Protein AF-A0A935SZD4-F1 (afdb_monomer)

Structure (mmCIF, N/CA/C/O backbone):
data_AF-A0A935SZD4-F1
#
_entry.id   AF-A0A935SZD4-F1
#
loop_
_atom_site.group_PDB
_atom_site.id
_atom_site.type_symbol
_atom_site.label_atom_id
_atom_site.label_alt_id
_atom_site.label_comp_id
_atom_site.label_asym_id
_atom_site.label_entity_id
_atom_site.label_seq_id
_atom_site.pdbx_PDB_ins_code
_atom_site.Cartn_x
_atom_site.Cartn_y
_atom_site.Cartn_z
_atom_site.occupancy
_atom_site.B_iso_or_equiv
_atom_site.auth_seq_id
_atom_site.auth_comp_id
_atom_site.auth_asym_id
_atom_site.auth_atom_id
_atom_site.pdbx_PDB_model_num
ATOM 1 N N . MET A 1 1 ? 15.654 0.952 -0.128 1.00 52.91 1 MET A N 1
ATOM 2 C CA . MET A 1 1 ? 15.677 1.275 -1.576 1.00 52.91 1 MET A CA 1
ATOM 3 C C . MET A 1 1 ? 16.915 0.650 -2.191 1.00 52.91 1 MET A C 1
ATOM 5 O O . MET A 1 1 ? 17.908 0.567 -1.484 1.00 52.91 1 MET A O 1
ATOM 9 N N . GLY A 1 2 ? 16.867 0.267 -3.471 1.00 67.31 2 GLY A N 1
ATOM 10 C CA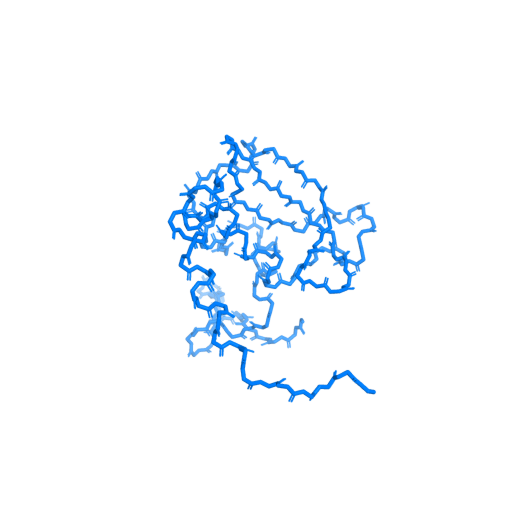 . GLY A 1 2 ? 18.042 -0.258 -4.186 1.00 67.31 2 GLY A CA 1
ATOM 11 C C . GLY A 1 2 ? 18.240 -1.773 -4.082 1.00 67.31 2 GLY A C 1
ATOM 12 O O . GLY A 1 2 ? 19.370 -2.225 -4.025 1.00 67.31 2 GLY A O 1
ATOM 13 N N . GLU A 1 3 ? 17.150 -2.542 -4.027 1.00 79.38 3 GLU A N 1
ATOM 14 C CA . GLU A 1 3 ? 17.188 -4.017 -3.943 1.00 79.38 3 GLU A CA 1
ATOM 15 C C . GLU A 1 3 ? 17.113 -4.692 -5.328 1.00 79.38 3 GLU A C 1
ATOM 17 O O . GLU A 1 3 ? 16.914 -5.898 -5.401 1.00 79.38 3 GLU A O 1
ATOM 22 N N . ASP A 1 4 ? 17.160 -3.910 -6.418 1.00 82.56 4 ASP A N 1
ATOM 23 C CA . ASP A 1 4 ? 17.048 -4.364 -7.818 1.00 82.56 4 ASP A CA 1
ATOM 24 C C . ASP A 1 4 ? 15.958 -5.428 -8.054 1.00 82.56 4 ASP A C 1
ATOM 26 O O . ASP A 1 4 ? 16.086 -6.344 -8.861 1.00 82.56 4 ASP A O 1
ATOM 30 N N . ALA A 1 5 ? 14.848 -5.294 -7.320 1.00 84.19 5 ALA A N 1
ATOM 31 C CA . ALA A 1 5 ? 13.824 -6.328 -7.236 1.00 84.19 5 ALA A CA 1
ATOM 32 C C . ALA A 1 5 ? 12.930 -6.400 -8.480 1.00 84.19 5 ALA A C 1
ATOM 34 O O . ALA A 1 5 ? 12.299 -7.427 -8.711 1.00 84.19 5 ALA A O 1
ATOM 35 N N . ILE A 1 6 ? 12.840 -5.317 -9.256 1.00 87.75 6 ILE A N 1
ATOM 36 C CA . ILE A 1 6 ? 12.040 -5.234 -10.480 1.00 87.75 6 ILE A CA 1
ATOM 37 C C . ILE A 1 6 ? 12.946 -4.763 -11.613 1.00 87.75 6 ILE A C 1
ATOM 39 O O . ILE A 1 6 ? 13.616 -3.739 -11.492 1.00 87.75 6 ILE A O 1
ATOM 43 N N . GLU A 1 7 ? 12.911 -5.480 -12.728 1.00 88.06 7 GLU A N 1
ATOM 44 C CA . GLU A 1 7 ? 13.724 -5.221 -13.909 1.00 88.06 7 GLU A CA 1
ATOM 45 C C . GLU A 1 7 ? 12.890 -5.220 -15.194 1.00 88.06 7 GLU A C 1
ATOM 47 O O . GLU A 1 7 ? 11.775 -5.746 -15.258 1.00 88.06 7 GLU A O 1
ATOM 52 N N . ALA A 1 8 ? 13.453 -4.615 -16.241 1.00 90.75 8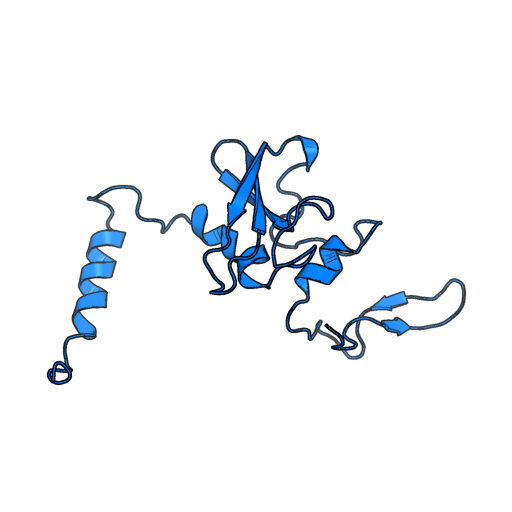 ALA A N 1
ATOM 53 C CA . ALA A 1 8 ? 12.919 -4.691 -17.591 1.00 90.75 8 ALA A CA 1
ATOM 54 C C . ALA A 1 8 ? 13.589 -5.847 -18.347 1.00 90.75 8 ALA A C 1
ATOM 56 O O . ALA A 1 8 ? 14.739 -5.743 -18.772 1.00 90.75 8 ALA A O 1
ATOM 57 N N . GLY A 1 9 ? 12.852 -6.938 -18.533 1.00 89.56 9 GLY A N 1
ATOM 58 C CA . GLY A 1 9 ? 13.239 -8.049 -19.394 1.00 89.56 9 GLY A CA 1
ATOM 59 C C . GLY A 1 9 ? 12.809 -7.826 -20.845 1.00 89.56 9 GLY A C 1
ATOM 60 O O . GLY A 1 9 ? 11.913 -7.031 -21.130 1.00 89.56 9 GLY A O 1
ATOM 61 N N . ASN A 1 10 ? 13.400 -8.589 -21.770 1.00 91.88 10 ASN A N 1
ATOM 62 C CA . ASN A 1 10 ? 13.181 -8.488 -23.221 1.00 91.88 10 ASN A CA 1
ATOM 63 C C . ASN A 1 10 ? 13.534 -7.102 -23.804 1.00 91.88 10 ASN A C 1
ATOM 65 O O . ASN A 1 10 ? 14.259 -6.315 -23.199 1.00 91.88 10 ASN A O 1
ATOM 69 N N . ARG A 1 11 ? 13.131 -6.847 -25.057 1.00 93.06 11 ARG A N 1
ATOM 70 C CA . ARG A 1 11 ? 13.424 -5.608 -25.794 1.00 93.06 11 ARG A CA 1
ATOM 71 C C . ARG A 1 11 ? 12.273 -5.230 -26.724 1.00 93.06 11 ARG A C 1
ATOM 73 O O . ARG A 1 11 ? 11.526 -6.091 -27.196 1.00 93.06 11 ARG A O 1
ATOM 80 N N . GLY A 1 12 ? 12.180 -3.940 -27.043 1.00 95.56 12 GLY A N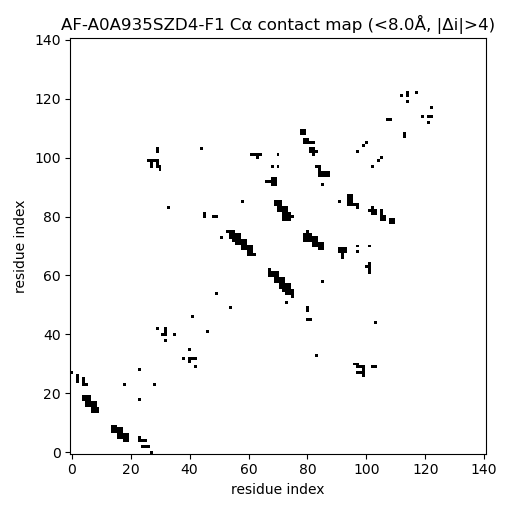 1
ATOM 81 C CA . GLY A 1 12 ? 11.174 -3.403 -27.960 1.00 95.56 12 GLY A CA 1
ATOM 82 C C . GLY A 1 12 ? 9.759 -3.538 -27.399 1.00 95.56 12 GLY A C 1
ATOM 83 O O . GLY A 1 12 ? 9.542 -3.404 -26.198 1.00 95.56 12 GLY A O 1
ATOM 84 N N . VAL A 1 13 ? 8.794 -3.849 -28.262 1.00 94.50 13 VAL A N 1
ATOM 85 C CA . VAL A 1 13 ? 7.381 -4.020 -27.869 1.00 94.50 13 VAL A CA 1
ATOM 86 C C . VAL A 1 13 ? 7.140 -5.221 -26.950 1.00 94.50 13 VAL A C 1
ATOM 88 O O . VAL A 1 13 ? 6.108 -5.289 -26.297 1.00 94.50 13 VAL A O 1
ATOM 91 N N . ASN A 1 14 ? 8.100 -6.145 -26.873 1.00 94.19 14 ASN A N 1
ATOM 92 C CA . ASN A 1 14 ? 8.013 -7.344 -26.041 1.00 94.19 14 ASN A CA 1
ATOM 93 C C . ASN A 1 14 ? 8.633 -7.148 -24.650 1.00 94.19 14 ASN A C 1
ATOM 95 O O . ASN A 1 14 ? 8.812 -8.129 -23.931 1.00 94.19 14 ASN A O 1
ATOM 99 N N . THR A 1 15 ? 9.012 -5.916 -24.290 1.00 93.62 15 THR A N 1
ATOM 100 C CA . THR A 1 15 ? 9.586 -5.593 -22.976 1.00 93.62 15 THR A CA 1
ATOM 101 C C . THR A 1 15 ? 8.584 -5.914 -21.871 1.00 93.62 15 THR A C 1
ATOM 103 O O . THR A 1 15 ? 7.438 -5.471 -21.927 1.00 93.62 15 THR A O 1
ATOM 106 N N . VAL A 1 16 ? 9.017 -6.666 -20.860 1.00 90.69 16 VAL A N 1
ATOM 107 C CA . VAL A 1 16 ? 8.189 -7.034 -19.706 1.00 90.69 16 VAL A CA 1
ATOM 108 C C . VAL A 1 16 ? 8.866 -6.535 -18.442 1.00 90.69 16 VAL A C 1
ATOM 110 O O . VAL A 1 16 ? 10.046 -6.792 -18.228 1.00 90.69 16 VAL A O 1
ATOM 113 N N . ILE A 1 17 ? 8.106 -5.834 -17.604 1.00 90.19 17 ILE A N 1
ATOM 114 C CA . ILE A 1 17 ? 8.549 -5.443 -16.267 1.00 90.19 17 ILE A CA 1
ATOM 115 C C . ILE A 1 17 ? 8.215 -6.583 -15.308 1.00 90.19 17 ILE A C 1
ATOM 117 O O . ILE A 1 17 ? 7.051 -6.971 -15.199 1.00 90.19 17 ILE A O 1
ATOM 121 N N . GLY A 1 18 ? 9.221 -7.132 -14.636 1.00 89.12 18 GLY A N 1
ATOM 122 C CA . GLY A 1 18 ? 9.052 -8.295 -13.773 1.00 89.12 18 GLY A CA 1
ATOM 123 C C . GLY A 1 18 ? 10.245 -8.530 -12.859 1.00 89.12 18 GLY A C 1
ATOM 124 O O . GLY A 1 18 ? 11.098 -7.666 -12.694 1.00 89.12 18 GLY A O 1
ATOM 125 N N . THR A 1 19 ? 10.274 -9.703 -12.242 1.00 87.69 19 THR A N 1
ATOM 126 C CA . THR A 1 19 ? 11.314 -10.147 -11.312 1.00 87.69 19 THR A CA 1
ATOM 127 C C . THR A 1 19 ? 12.140 -11.255 -11.971 1.00 87.69 19 THR A C 1
ATOM 129 O O . THR A 1 19 ? 11.587 -12.147 -12.625 1.00 87.69 19 THR A O 1
ATOM 132 N N . TYR A 1 20 ? 13.463 -11.246 -11.795 1.00 75.12 20 TYR A N 1
ATOM 133 C CA . TYR A 1 20 ? 14.306 -12.342 -12.276 1.00 75.12 20 TYR A CA 1
ATOM 134 C C . TYR A 1 20 ? 14.224 -13.531 -11.309 1.00 75.12 20 TYR A C 1
ATOM 136 O O . TYR A 1 20 ? 14.587 -13.418 -10.141 1.00 75.12 20 TYR A O 1
ATOM 144 N N . GLY A 1 21 ? 13.762 -14.694 -11.777 1.00 70.88 21 GLY A N 1
ATOM 145 C CA . GLY A 1 21 ? 13.856 -15.940 -11.001 1.00 70.88 21 GLY A CA 1
ATOM 146 C C . GLY A 1 21 ? 12.747 -16.206 -9.972 1.00 70.88 21 GLY A C 1
ATOM 147 O O . GLY A 1 21 ? 12.918 -17.089 -9.134 1.00 70.88 21 GLY A O 1
ATOM 148 N N . GLY A 1 22 ? 11.599 -15.521 -10.044 1.00 73.94 22 GLY A N 1
ATOM 149 C CA . GLY A 1 22 ? 10.398 -15.904 -9.288 1.00 73.94 22 GLY A CA 1
ATOM 150 C C . GLY A 1 22 ? 9.840 -14.802 -8.390 1.00 73.94 22 GLY A C 1
ATOM 151 O O . GLY A 1 22 ? 9.354 -13.791 -8.882 1.00 73.94 22 GLY A O 1
ATOM 152 N N . TRP A 1 23 ? 9.813 -15.025 -7.077 1.00 79.12 23 TRP A N 1
ATOM 153 C CA . TRP A 1 23 ? 9.120 -14.145 -6.129 1.00 79.12 23 TRP A CA 1
ATOM 154 C C . TRP A 1 23 ? 9.805 -12.785 -5.966 1.00 79.12 23 TRP A C 1
ATOM 156 O O . TRP A 1 23 ? 11.026 -12.673 -6.048 1.00 79.12 23 TRP A O 1
ATOM 166 N N . LEU A 1 24 ? 9.004 -11.752 -5.695 1.00 82.00 24 LEU A N 1
ATOM 167 C CA . LEU A 1 24 ? 9.493 -10.404 -5.429 1.00 82.00 24 LEU A CA 1
ATOM 168 C C . LEU A 1 24 ? 10.264 -10.382 -4.098 1.00 82.00 24 LEU A C 1
ATOM 170 O O . LEU A 1 24 ? 9.668 -10.526 -3.032 1.00 82.00 24 LEU A O 1
ATOM 174 N N . ASN A 1 25 ? 11.584 -10.207 -4.169 1.00 81.38 25 ASN A N 1
ATOM 175 C CA . ASN A 1 25 ? 12.461 -10.140 -3.003 1.00 81.38 25 ASN A CA 1
ATOM 176 C C . ASN A 1 25 ? 12.868 -8.686 -2.733 1.00 81.38 25 ASN A C 1
ATOM 178 O O . ASN A 1 25 ? 13.839 -8.190 -3.295 1.00 81.38 25 ASN A O 1
ATOM 182 N N . CYS A 1 26 ? 12.102 -7.987 -1.897 1.00 84.31 26 CYS A N 1
ATOM 183 C CA . CYS A 1 26 ? 12.469 -6.662 -1.407 1.00 84.31 26 CYS A CA 1
ATOM 184 C C . CYS A 1 26 ? 11.997 -6.429 0.029 1.00 84.31 26 CYS A C 1
ATOM 186 O O . CYS A 1 26 ? 10.954 -6.907 0.468 1.00 84.31 26 CYS A O 1
ATOM 188 N N . SER A 1 27 ? 12.760 -5.617 0.755 1.00 84.12 27 SER A N 1
ATOM 189 C CA . SER A 1 27 ? 12.458 -5.211 2.131 1.00 84.12 27 SER A CA 1
ATOM 190 C C . SER A 1 27 ? 11.289 -4.221 2.227 1.00 84.12 27 SER A C 1
ATOM 192 O O . SER A 1 27 ? 10.607 -4.180 3.245 1.00 84.12 27 SER A O 1
ATOM 194 N N . GLN A 1 28 ? 11.038 -3.431 1.174 1.00 85.94 28 GLN A N 1
ATOM 195 C CA . GLN A 1 28 ? 9.983 -2.408 1.117 1.00 85.94 28 GLN A CA 1
ATOM 196 C C . GLN A 1 28 ? 9.200 -2.420 -0.204 1.00 85.94 28 GLN A C 1
ATOM 198 O O . GLN A 1 28 ? 8.961 -1.385 -0.829 1.00 85.94 28 GLN A O 1
ATOM 203 N N . CYS A 1 29 ? 8.768 -3.610 -0.628 1.00 8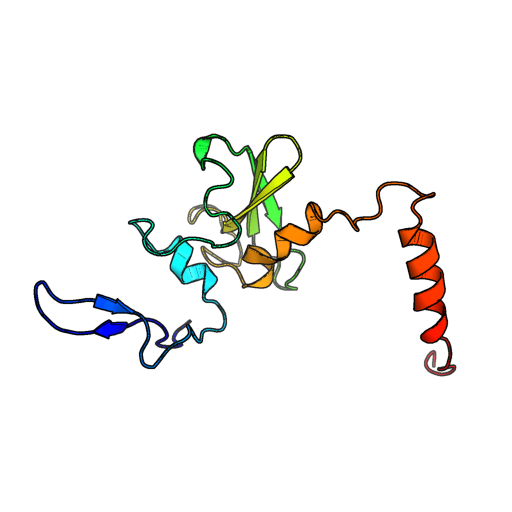6.50 29 CYS A N 1
ATOM 204 C CA . CYS A 1 29 ? 8.048 -3.821 -1.888 1.00 86.50 29 CYS A CA 1
ATOM 205 C C . CYS A 1 29 ? 6.761 -3.002 -2.038 1.00 86.50 29 CYS A C 1
ATOM 207 O O . CYS A 1 29 ? 6.348 -2.678 -3.149 1.00 86.50 29 CYS A O 1
ATOM 209 N N . GLY A 1 30 ? 6.129 -2.638 -0.920 1.00 88.44 30 GLY A N 1
ATOM 210 C CA . GLY A 1 30 ? 4.905 -1.843 -0.918 1.00 88.44 30 GLY A CA 1
ATOM 211 C C . GLY A 1 30 ? 5.049 -0.470 -1.576 1.00 88.44 30 GLY A C 1
ATOM 212 O O . GLY A 1 30 ? 4.086 0.053 -2.126 1.00 88.44 30 GLY A O 1
ATOM 213 N N . ASN A 1 31 ? 6.257 0.091 -1.594 1.00 89.06 31 ASN A N 1
ATOM 214 C CA . ASN A 1 31 ? 6.512 1.382 -2.228 1.00 89.06 31 ASN A CA 1
ATOM 215 C C . ASN A 1 31 ? 6.535 1.296 -3.765 1.00 89.06 31 ASN A C 1
ATOM 217 O O . ASN A 1 31 ? 6.272 2.290 -4.437 1.00 89.06 31 ASN A O 1
ATOM 221 N N . CYS A 1 32 ? 6.758 0.105 -4.338 1.00 88.56 32 CYS A N 1
ATOM 222 C CA . CYS A 1 32 ? 6.615 -0.118 -5.779 1.00 88.56 32 CYS A CA 1
ATOM 223 C C . CYS A 1 32 ? 5.158 0.047 -6.247 1.00 88.56 32 CYS A C 1
ATOM 225 O O . CYS A 1 32 ? 4.923 0.388 -7.404 1.00 88.56 32 CYS A O 1
ATOM 227 N N . ILE A 1 33 ? 4.185 -0.177 -5.357 1.00 90.00 33 ILE A N 1
ATOM 228 C CA . ILE A 1 33 ? 2.759 0.010 -5.649 1.00 90.00 33 ILE A CA 1
ATOM 229 C C . ILE A 1 33 ? 2.431 1.504 -5.767 1.00 90.00 33 ILE A C 1
ATOM 231 O O . ILE A 1 33 ? 1.762 1.895 -6.715 1.00 90.00 33 ILE A O 1
ATOM 235 N N . GLU A 1 34 ? 2.941 2.344 -4.860 1.00 85.94 34 GLU A N 1
ATOM 236 C CA . GLU A 1 34 ? 2.676 3.797 -4.864 1.00 85.94 34 GLU A CA 1
ATOM 237 C C . GLU A 1 34 ? 3.241 4.500 -6.096 1.00 85.94 34 GLU A C 1
ATOM 239 O O . GLU A 1 34 ? 2.603 5.376 -6.672 1.00 85.94 34 GLU A O 1
ATOM 244 N N . VAL A 1 35 ? 4.449 4.115 -6.512 1.00 86.56 35 VAL A N 1
ATOM 245 C CA . VAL A 1 35 ? 5.110 4.751 -7.657 1.00 86.56 35 VAL A CA 1
ATOM 246 C C . VAL A 1 35 ? 4.523 4.292 -8.996 1.00 86.56 35 VAL A C 1
ATOM 248 O O . VAL A 1 35 ? 4.806 4.899 -10.026 1.00 86.56 35 VAL A O 1
ATOM 251 N N . CYS A 1 36 ? 3.720 3.220 -9.018 1.00 90.06 36 CYS A N 1
ATOM 252 C CA . CYS A 1 36 ? 3.172 2.652 -10.246 1.00 90.06 36 CYS A CA 1
ATOM 253 C C . CYS A 1 36 ? 2.033 3.530 -10.805 1.00 90.06 36 CYS A C 1
ATOM 255 O O . CYS A 1 36 ? 0.937 3.545 -10.244 1.00 90.06 36 CYS A O 1
ATOM 257 N N . PRO A 1 37 ? 2.215 4.204 -11.957 1.00 90.06 37 PRO A N 1
ATOM 258 C CA . PRO A 1 37 ? 1.224 5.158 -12.458 1.00 90.06 37 PRO A CA 1
ATOM 259 C C . PRO A 1 37 ? 0.011 4.488 -13.121 1.00 90.06 37 PRO A C 1
ATOM 261 O O . PRO A 1 37 ? -1.035 5.111 -13.283 1.00 90.06 37 PRO A O 1
ATOM 264 N N . THR A 1 38 ? 0.147 3.231 -13.548 1.00 89.75 38 THR A N 1
ATOM 265 C CA . THR A 1 38 ? -0.845 2.510 -14.362 1.00 89.75 38 THR A CA 1
ATOM 266 C C . THR A 1 38 ? -1.701 1.529 -13.565 1.00 89.75 38 THR A C 1
ATOM 268 O O . THR A 1 38 ? -2.602 0.918 -14.134 1.00 89.75 38 THR A O 1
ATOM 271 N N . GLY A 1 39 ? -1.421 1.333 -12.271 1.00 87.38 39 GLY A N 1
ATOM 272 C CA . GLY A 1 39 ? -2.087 0.306 -11.464 1.00 87.38 39 GLY A CA 1
ATOM 273 C C . GLY A 1 39 ? -1.745 -1.128 -11.887 1.00 87.38 39 GLY A C 1
ATOM 274 O O . GLY A 1 39 ? -2.535 -2.039 -11.656 1.00 87.38 39 GLY A O 1
ATOM 275 N N . THR A 1 40 ? -0.588 -1.341 -12.526 1.00 90.69 40 THR A N 1
ATOM 276 C CA . THR A 1 40 ? -0.077 -2.690 -12.835 1.00 90.69 40 THR A CA 1
ATOM 277 C C . THR A 1 40 ? 0.308 -3.426 -11.554 1.00 90.69 40 THR A C 1
ATOM 279 O O . THR A 1 40 ? 0.033 -4.615 -11.404 1.00 90.69 40 THR A O 1
ATOM 282 N N . LEU A 1 41 ? 0.930 -2.702 -10.623 1.00 90.06 41 LEU A N 1
ATOM 283 C CA . LEU A 1 41 ? 1.225 -3.166 -9.276 1.00 90.06 41 LEU A CA 1
ATOM 284 C C . LEU A 1 41 ? 0.132 -2.635 -8.357 1.00 90.06 41 LEU A C 1
ATOM 286 O O . LEU A 1 41 ? -0.114 -1.432 -8.312 1.00 90.06 41 LEU A O 1
ATOM 290 N N . LEU A 1 42 ? -0.541 -3.541 -7.656 1.00 90.00 42 LEU A N 1
ATOM 291 C CA . LEU A 1 42 ? -1.638 -3.220 -6.753 1.00 90.00 42 LEU A CA 1
ATOM 292 C C . LEU A 1 42 ? -1.388 -3.878 -5.407 1.00 90.00 42 LEU A C 1
ATOM 294 O O . LEU A 1 42 ? -0.790 -4.951 -5.327 1.00 90.00 42 LEU A O 1
ATOM 298 N N . ASP A 1 43 ? -1.897 -3.240 -4.364 1.00 89.75 43 ASP A N 1
ATOM 299 C CA . ASP A 1 43 ? -1.989 -3.846 -3.047 1.00 89.75 43 ASP A CA 1
ATOM 300 C C . ASP A 1 43 ? -2.951 -5.036 -3.112 1.00 89.75 43 ASP A C 1
ATOM 302 O O . ASP A 1 43 ? -4.124 -4.868 -3.445 1.00 89.75 43 ASP A O 1
ATOM 306 N N . GLY A 1 44 ? -2.430 -6.235 -2.841 1.00 88.94 44 GLY A N 1
ATOM 307 C CA . GLY A 1 44 ? -3.193 -7.477 -2.883 1.00 88.94 44 GLY A CA 1
ATOM 308 C C . GLY A 1 44 ? -4.298 -7.546 -1.831 1.00 88.94 44 GLY A C 1
ATOM 309 O O . GLY A 1 44 ? -5.328 -8.149 -2.111 1.00 88.94 44 GLY A O 1
ATOM 310 N N . VAL A 1 45 ? -4.109 -6.895 -0.680 1.00 87.88 45 VAL A N 1
ATOM 311 C CA . VAL A 1 45 ? -5.089 -6.847 0.415 1.00 87.88 45 VAL A CA 1
ATOM 312 C C . VAL A 1 45 ? -6.245 -5.915 0.057 1.00 87.88 45 VAL A C 1
ATOM 314 O O . VAL A 1 45 ? -7.408 -6.256 0.219 1.00 87.88 45 VAL A O 1
ATOM 317 N N . TYR A 1 46 ? -5.935 -4.746 -0.502 1.00 91.31 46 TYR A N 1
ATOM 318 C CA . TYR A 1 46 ? -6.936 -3.745 -0.887 1.00 91.31 46 TYR A CA 1
ATOM 319 C C . TYR A 1 46 ? -7.616 -4.037 -2.240 1.00 91.31 46 TYR A C 1
ATOM 321 O O . TYR A 1 46 ? -8.596 -3.389 -2.634 1.00 91.31 46 TYR A O 1
ATOM 329 N N . ARG A 1 47 ? -7.074 -4.975 -3.022 1.00 90.38 47 ARG A N 1
ATOM 330 C CA . ARG A 1 47 ? -7.509 -5.230 -4.394 1.00 90.38 47 ARG A CA 1
ATOM 331 C C . ARG A 1 47 ? -8.994 -5.607 -4.433 1.00 90.38 47 ARG A C 1
ATOM 333 O O . ARG A 1 47 ? -9.384 -6.671 -3.982 1.00 90.38 47 ARG A O 1
ATOM 340 N N . HIS A 1 48 ? -9.791 -4.775 -5.104 1.00 88.81 48 HIS A N 1
ATOM 341 C CA . HIS A 1 48 ? -11.244 -4.944 -5.280 1.00 88.81 48 HIS A CA 1
ATOM 342 C C . HIS A 1 48 ? -12.112 -4.705 -4.032 1.00 88.81 48 HIS A C 1
ATOM 344 O O . HIS A 1 48 ? -13.320 -4.897 -4.128 1.00 88.81 48 HIS A O 1
ATOM 350 N N . GLU A 1 49 ? -11.556 -4.195 -2.932 1.00 89.69 49 GLU A N 1
ATOM 351 C CA . GLU A 1 49 ? -12.335 -3.859 -1.732 1.00 89.69 49 GLU A CA 1
ATOM 352 C C . GLU A 1 49 ? -13.219 -2.623 -1.951 1.00 89.69 49 GLU A C 1
ATOM 354 O O . GLU A 1 49 ? -14.443 -2.661 -1.820 1.00 89.69 49 GLU A O 1
ATOM 359 N N . THR A 1 50 ? -12.612 -1.492 -2.326 1.00 92.25 50 THR A N 1
ATOM 360 C CA . THR A 1 50 ? -13.324 -0.219 -2.524 1.00 92.25 50 THR A CA 1
ATOM 361 C C . THR A 1 50 ? -12.656 0.652 -3.590 1.00 92.25 50 THR A C 1
ATOM 363 O O . THR A 1 50 ? -11.591 0.331 -4.130 1.00 92.25 50 THR A O 1
ATOM 366 N N . ARG A 1 51 ? -13.308 1.762 -3.961 1.00 91.50 51 ARG A N 1
ATOM 367 C CA . ARG A 1 51 ? -12.723 2.759 -4.863 1.00 91.50 51 ARG A CA 1
ATOM 368 C C . ARG A 1 51 ? -12.028 3.865 -4.066 1.00 91.50 51 ARG A C 1
ATOM 370 O O . ARG A 1 51 ? -12.583 4.304 -3.064 1.00 91.50 51 ARG A O 1
ATOM 377 N N . PRO A 1 52 ? -10.873 4.387 -4.524 1.00 88.81 52 PRO A N 1
ATOM 378 C CA . PRO A 1 52 ? -10.125 5.401 -3.776 1.00 88.81 52 PRO A CA 1
ATOM 379 C C . PRO A 1 52 ? -10.926 6.660 -3.411 1.00 88.81 52 PRO A C 1
ATOM 381 O O . PRO A 1 52 ? -10.724 7.209 -2.336 1.00 88.81 52 PRO A O 1
ATOM 384 N N . TRP A 1 53 ? -11.844 7.105 -4.275 1.00 90.19 53 TRP A N 1
ATOM 385 C CA . TRP A 1 53 ? -12.695 8.282 -4.035 1.00 90.19 53 TRP A CA 1
ATOM 386 C C . TRP A 1 53 ? -13.862 8.024 -3.072 1.00 90.19 53 TRP A C 1
ATOM 388 O O . TRP A 1 53 ? -14.527 8.964 -2.652 1.00 90.19 53 TRP A O 1
ATOM 398 N N . GLU A 1 54 ? -14.137 6.767 -2.728 1.00 94.38 54 GLU A N 1
ATOM 399 C CA . GLU A 1 54 ? -15.167 6.390 -1.751 1.00 94.38 54 GLU A CA 1
ATOM 400 C C . GLU A 1 54 ? -14.607 6.309 -0.323 1.00 94.38 54 GLU A C 1
ATOM 402 O O . GLU A 1 54 ? -15.356 6.031 0.614 1.00 94.38 54 GLU A O 1
ATOM 407 N N . LEU A 1 55 ? -13.295 6.501 -0.163 1.00 93.75 55 LEU A N 1
ATOM 408 C CA . LEU A 1 55 ? -12.595 6.394 1.108 1.00 93.75 55 LEU A CA 1
ATOM 409 C C . LEU A 1 55 ? -12.436 7.760 1.767 1.00 93.75 55 LEU A C 1
ATOM 411 O O . LEU A 1 55 ? -11.847 8.676 1.190 1.00 93.75 55 LEU A O 1
ATOM 415 N N . GLU A 1 56 ? -12.851 7.846 3.024 1.00 94.31 56 GLU A N 1
ATOM 416 C CA . GLU A 1 56 ? -12.493 8.950 3.903 1.00 94.31 56 GLU A CA 1
ATOM 417 C C . GLU A 1 56 ? -11.020 8.812 4.304 1.00 94.31 56 GLU A C 1
ATOM 419 O O . GLU A 1 56 ? -10.588 7.747 4.754 1.00 94.31 56 GLU A O 1
ATOM 424 N N . GLN A 1 57 ? -10.245 9.876 4.086 1.00 92.25 57 GLN A N 1
ATOM 425 C CA . GLN A 1 57 ? -8.811 9.908 4.361 1.00 92.25 57 GLN A CA 1
ATOM 426 C C . GLN A 1 57 ? -8.548 10.552 5.720 1.00 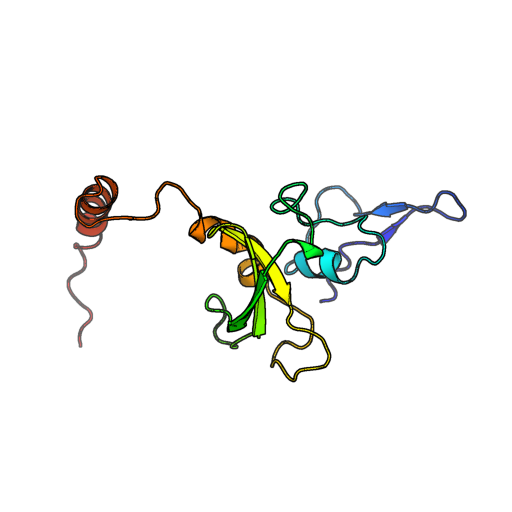92.25 57 GLN A C 1
ATOM 428 O O . GLN A 1 57 ? -8.731 11.758 5.887 1.00 92.25 57 GLN A O 1
ATOM 433 N N . THR A 1 58 ? -8.057 9.757 6.666 1.00 91.69 58 THR A N 1
ATOM 434 C CA . THR A 1 58 ? -7.658 10.229 7.993 1.00 91.69 58 THR A CA 1
ATOM 435 C C . THR A 1 58 ? -6.148 10.205 8.108 1.00 91.69 58 THR A C 1
ATOM 437 O O . THR A 1 58 ? -5.517 9.152 8.017 1.00 91.69 58 THR A O 1
ATOM 440 N N . VAL A 1 59 ? -5.553 11.370 8.337 1.00 89.81 59 VAL A N 1
ATOM 441 C CA . VAL A 1 59 ? -4.104 11.485 8.469 1.00 89.81 59 VAL A CA 1
ATOM 442 C C . VAL A 1 59 ? -3.671 11.227 9.906 1.00 89.81 59 VAL A C 1
ATOM 444 O O . VAL A 1 59 ? -4.193 11.845 10.830 1.00 89.81 59 VAL A O 1
ATOM 447 N N . THR A 1 60 ? -2.685 10.351 10.090 1.00 89.50 60 THR A N 1
ATOM 448 C CA . THR A 1 60 ? -2.122 10.017 11.404 1.00 89.50 60 THR A CA 1
ATOM 449 C C . THR A 1 60 ? -0.634 9.660 11.297 1.00 89.50 60 THR A C 1
ATOM 451 O O . THR A 1 60 ? -0.022 9.766 10.229 1.00 89.50 60 THR A O 1
ATOM 454 N N . THR A 1 61 ? -0.040 9.299 12.425 1.00 89.31 61 THR A N 1
ATOM 455 C CA . THR A 1 61 ? 1.342 8.839 12.561 1.00 89.31 61 THR A CA 1
ATOM 456 C C . THR A 1 61 ? 1.364 7.320 12.712 1.00 89.31 61 THR A C 1
ATOM 458 O O . THR A 1 61 ? 0.459 6.740 13.317 1.00 89.31 61 THR A O 1
ATOM 461 N N . ASP A 1 62 ? 2.381 6.685 12.139 1.00 88.62 62 ASP A N 1
ATOM 462 C CA . ASP A 1 62 ? 2.633 5.259 12.277 1.00 88.62 62 ASP A CA 1
ATOM 463 C C . ASP A 1 62 ? 2.977 4.871 13.722 1.00 88.62 62 ASP A C 1
ATOM 465 O O . ASP A 1 62 ? 3.615 5.623 14.457 1.00 88.62 62 ASP A O 1
ATOM 469 N N . VAL A 1 63 ? 2.547 3.671 14.108 1.00 89.81 63 VAL A N 1
ATOM 470 C CA . VAL A 1 63 ? 2.790 3.059 15.420 1.00 89.81 63 VAL A CA 1
ATOM 471 C C . VAL A 1 63 ? 3.655 1.799 15.336 1.00 89.81 63 VAL A C 1
ATOM 473 O O . VAL A 1 63 ? 3.953 1.203 16.371 1.00 89.81 63 VAL A O 1
ATOM 476 N N . TYR A 1 64 ? 4.040 1.358 14.133 1.00 88.88 64 TYR A N 1
ATOM 477 C CA . TYR A 1 64 ? 4.905 0.191 13.951 1.00 88.88 64 TYR A CA 1
ATOM 478 C C . TYR A 1 64 ? 6.392 0.549 13.998 1.00 88.88 64 TYR A C 1
ATOM 480 O O . TYR A 1 64 ? 7.184 -0.237 14.529 1.00 88.88 64 TYR A O 1
ATOM 488 N N . GLY A 1 65 ? 6.759 1.708 13.451 1.00 83.38 65 GLY A N 1
ATOM 489 C CA . GLY A 1 65 ? 8.097 2.285 13.511 1.00 83.38 65 GLY A CA 1
ATOM 490 C C . GLY A 1 65 ? 8.283 3.272 14.667 1.00 83.38 65 GLY A C 1
ATOM 491 O O . GLY A 1 65 ? 7.348 3.923 15.129 1.00 83.38 65 GLY A O 1
ATOM 492 N N . SER A 1 66 ? 9.524 3.413 15.139 1.00 87.19 66 SER A N 1
ATOM 493 C CA . SER A 1 66 ? 9.918 4.439 16.122 1.00 87.19 66 SER A CA 1
ATOM 494 C C . SER A 1 66 ? 10.300 5.779 15.482 1.00 87.19 66 SER A C 1
ATOM 496 O O . SER A 1 66 ? 10.710 6.707 16.173 1.00 87.19 66 SER A O 1
ATOM 498 N N . ASP A 1 67 ? 10.244 5.860 14.159 1.00 83.62 67 ASP A N 1
ATOM 499 C CA . ASP A 1 67 ? 10.611 7.018 13.346 1.00 83.62 67 ASP A CA 1
ATOM 500 C C . ASP A 1 67 ? 9.449 7.995 13.121 1.00 83.62 67 ASP A C 1
ATOM 502 O O . ASP A 1 67 ? 9.673 9.113 12.660 1.00 83.62 67 ASP A O 1
ATOM 506 N N . GLY A 1 68 ? 8.223 7.603 13.479 1.00 84.38 68 GLY A N 1
ATOM 507 C CA . GLY A 1 68 ? 7.054 8.473 13.415 1.00 84.38 68 GLY A CA 1
ATOM 508 C C . GLY A 1 68 ? 6.668 8.839 11.984 1.00 84.38 68 GLY A C 1
ATOM 509 O O . GLY A 1 68 ? 6.365 10.001 11.703 1.00 84.38 68 GLY A O 1
ATOM 510 N N . MET A 1 69 ? 6.688 7.865 11.067 1.00 87.00 69 MET A N 1
ATOM 511 C CA . MET A 1 69 ? 6.236 8.074 9.690 1.00 87.00 69 MET A CA 1
ATOM 512 C C . MET A 1 69 ? 4.803 8.623 9.648 1.00 87.00 69 MET A C 1
ATOM 514 O O . MET A 1 69 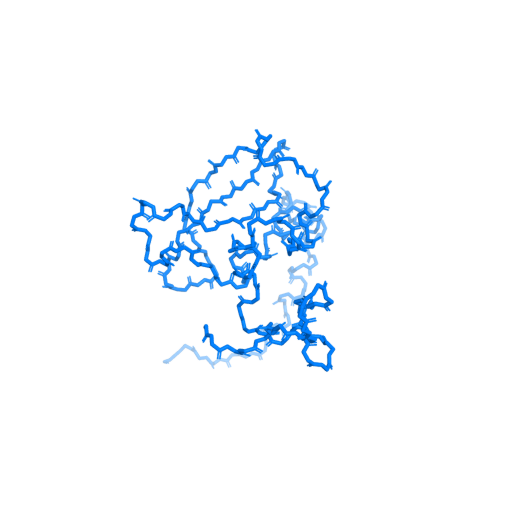? 3.931 8.200 10.403 1.00 87.00 69 MET A O 1
ATOM 518 N N . GLN A 1 70 ? 4.523 9.546 8.732 1.00 89.62 70 GLN A N 1
ATOM 519 C CA . GLN A 1 70 ? 3.171 10.046 8.504 1.00 89.62 70 GLN A CA 1
ATOM 520 C C . GLN A 1 70 ? 2.457 9.208 7.442 1.00 89.62 70 GLN A C 1
ATOM 522 O O . GLN A 1 70 ? 2.976 8.997 6.343 1.00 89.62 70 GLN A O 1
ATOM 527 N N . LEU A 1 71 ? 1.227 8.800 7.748 1.00 89.75 71 LEU A N 1
ATOM 528 C CA . LEU A 1 71 ? 0.401 7.972 6.874 1.00 89.75 71 LEU A CA 1
ATOM 529 C C . LEU A 1 71 ? -1.031 8.511 6.761 1.00 89.75 71 LEU A C 1
ATOM 531 O O . LEU A 1 71 ? -1.507 9.268 7.611 1.00 89.75 71 LEU A O 1
ATOM 535 N N . SER A 1 72 ? -1.715 8.129 5.686 1.00 91.25 72 SER A N 1
ATOM 536 C CA . SER A 1 72 ? -3.138 8.386 5.469 1.00 91.25 72 SER A CA 1
ATOM 537 C C . SER A 1 72 ? -3.895 7.066 5.476 1.00 91.25 72 SER A C 1
ATOM 539 O O . SER A 1 72 ? -3.617 6.168 4.678 1.00 91.25 72 SER A O 1
ATOM 541 N N . ILE A 1 73 ? -4.861 6.954 6.381 1.00 93.31 73 ILE A N 1
ATOM 542 C CA . ILE A 1 73 ? -5.742 5.799 6.514 1.00 93.31 73 ILE A CA 1
ATOM 543 C C . ILE A 1 73 ? -6.986 6.052 5.671 1.00 93.31 73 ILE A C 1
ATOM 545 O O . ILE A 1 73 ? -7.748 6.979 5.939 1.00 93.31 73 ILE A O 1
ATOM 549 N N . GLY A 1 74 ? -7.207 5.204 4.670 1.00 94.50 74 GLY A N 1
ATOM 550 C CA . GLY A 1 74 ? -8.445 5.163 3.909 1.00 94.50 74 GLY A CA 1
ATOM 551 C C . GLY A 1 74 ? -9.467 4.280 4.612 1.00 94.50 74 GLY A C 1
ATOM 552 O O . GLY A 1 74 ? -9.279 3.065 4.706 1.00 94.50 74 GLY A O 1
ATOM 553 N N . SER A 1 75 ? -10.557 4.878 5.081 1.00 95.44 75 SER A N 1
ATOM 554 C CA . SER A 1 75 ? -11.632 4.171 5.777 1.00 95.44 75 SER A CA 1
ATOM 555 C C . SER A 1 75 ? -12.983 4.373 5.097 1.00 95.44 75 SER A C 1
ATOM 557 O O . SER A 1 75 ? -13.220 5.368 4.413 1.00 95.44 75 SER A O 1
ATOM 559 N N . ARG A 1 76 ? -13.873 3.392 5.247 1.00 94.94 76 ARG A N 1
ATOM 560 C CA . ARG A 1 76 ? -15.251 3.459 4.754 1.00 94.94 76 ARG A CA 1
ATOM 561 C C . ARG A 1 76 ? -16.136 2.544 5.577 1.00 94.94 76 ARG A C 1
ATOM 563 O O . ARG A 1 76 ? -15.767 1.402 5.847 1.00 94.94 76 ARG A O 1
ATOM 570 N N . ALA A 1 77 ? -17.321 3.042 5.930 1.00 93.31 77 ALA A N 1
ATOM 571 C CA . ALA A 1 77 ? -18.316 2.306 6.713 1.00 93.31 77 ALA A CA 1
ATOM 572 C C . ALA A 1 77 ? -17.735 1.721 8.019 1.00 93.31 77 ALA A C 1
ATOM 574 O O . ALA A 1 77 ? -18.026 0.586 8.390 1.00 93.31 77 ALA A O 1
ATOM 575 N N . GLY A 1 78 ? -16.867 2.488 8.691 1.00 90.62 78 GLY A N 1
ATOM 576 C CA . GLY A 1 78 ? -16.240 2.090 9.956 1.00 90.62 78 GLY A CA 1
ATOM 577 C C . GLY A 1 78 ? -15.148 1.020 9.841 1.00 90.62 78 GLY A C 1
ATOM 578 O O . GLY A 1 78 ? -14.670 0.552 10.869 1.00 90.62 78 GLY A O 1
ATOM 579 N N . LYS A 1 79 ? -14.742 0.633 8.625 1.00 93.25 79 LYS A N 1
ATOM 580 C CA . LYS A 1 79 ? -13.635 -0.302 8.378 1.00 93.25 79 LYS A CA 1
ATOM 581 C C . LYS A 1 79 ? -12.458 0.402 7.717 1.00 93.25 79 LYS A C 1
ATOM 583 O O . LYS A 1 79 ? -12.647 1.293 6.885 1.00 93.25 79 LYS A O 1
ATOM 588 N N . VAL A 1 80 ? -11.248 -0.021 8.074 1.00 94.69 80 VAL A N 1
ATOM 589 C CA . VAL A 1 80 ? -10.008 0.430 7.425 1.00 94.69 80 VAL A CA 1
ATOM 590 C C . VAL A 1 80 ? -9.770 -0.407 6.173 1.00 94.69 80 VAL A C 1
ATOM 592 O O . VAL A 1 80 ? -9.767 -1.623 6.264 1.00 94.69 80 VAL A O 1
ATOM 595 N N . HIS A 1 81 ? -9.577 0.216 5.015 1.00 94.19 81 HIS A N 1
ATOM 596 C CA . HIS A 1 81 ? -9.412 -0.514 3.749 1.00 94.19 81 HIS A CA 1
ATOM 597 C C . HIS A 1 81 ? -7.994 -0.461 3.206 1.00 94.19 81 HIS A C 1
ATOM 599 O O . HIS A 1 81 ? -7.555 -1.399 2.557 1.00 94.19 81 HIS A O 1
ATOM 605 N N . ARG A 1 82 ? -7.298 0.659 3.408 1.00 92.69 82 ARG A N 1
ATOM 606 C CA . ARG A 1 82 ? -5.922 0.822 2.937 1.00 92.69 82 ARG A CA 1
ATOM 607 C C . ARG A 1 82 ? -5.175 1.861 3.746 1.00 92.69 82 ARG A C 1
ATOM 609 O O . ARG A 1 82 ? -5.784 2.791 4.278 1.00 92.69 82 ARG A O 1
ATOM 616 N N . VAL A 1 83 ? -3.854 1.759 3.723 1.00 92.62 83 VAL A N 1
ATOM 617 C CA . VAL A 1 83 ? -2.945 2.781 4.238 1.00 92.62 83 VAL A CA 1
ATOM 618 C C . VAL A 1 83 ? -1.989 3.204 3.130 1.00 92.62 83 VAL A C 1
ATOM 620 O O . VAL A 1 83 ? -1.401 2.364 2.449 1.00 92.62 83 VAL A O 1
ATOM 623 N N . VAL A 1 84 ? -1.855 4.513 2.935 1.00 90.19 84 VAL A N 1
ATOM 624 C CA . VAL A 1 84 ? -0.954 5.114 1.942 1.00 90.19 84 VAL A CA 1
ATOM 625 C C . VAL A 1 84 ? -0.035 6.128 2.608 1.00 90.19 84 VAL A C 1
ATOM 627 O O . VAL A 1 84 ? -0.353 6.654 3.681 1.00 90.19 84 VAL A O 1
ATOM 630 N N . ALA A 1 85 ? 1.114 6.399 1.988 1.00 88.31 85 ALA A N 1
ATOM 631 C CA . ALA A 1 85 ? 1.998 7.457 2.468 1.00 88.31 85 ALA A CA 1
ATOM 632 C C . ALA A 1 85 ? 1.262 8.806 2.424 1.00 88.31 85 ALA A C 1
ATOM 634 O O . ALA A 1 85 ? 0.422 9.043 1.550 1.00 88.31 85 ALA A O 1
ATOM 635 N N . ARG A 1 86 ? 1.545 9.694 3.382 1.00 77.06 86 ARG A N 1
ATOM 636 C CA . ARG A 1 86 ? 1.009 11.058 3.327 1.00 77.06 86 ARG A CA 1
ATOM 637 C C . ARG A 1 86 ? 1.606 11.793 2.119 1.00 77.06 86 ARG A C 1
ATOM 639 O O . ARG A 1 86 ? 2.749 11.560 1.750 1.00 77.06 86 ARG A O 1
ATOM 646 N N . ASP A 1 87 ? 0.807 12.673 1.517 1.00 64.31 87 ASP A N 1
ATOM 647 C CA . ASP A 1 87 ? 1.164 13.433 0.317 1.00 64.31 87 ASP A CA 1
ATOM 648 C C . ASP A 1 87 ? 2.520 14.162 0.433 1.00 64.31 87 ASP A C 1
ATOM 650 O O . ASP A 1 87 ? 2.812 14.826 1.433 1.00 64.31 87 ASP A O 1
ATOM 654 N N . ARG A 1 88 ? 3.277 14.087 -0.667 1.00 52.31 88 ARG A N 1
ATOM 655 C CA . ARG A 1 88 ? 4.593 14.665 -0.985 1.00 52.31 88 ARG A CA 1
ATOM 656 C C . ARG A 1 88 ? 4.772 16.140 -0.596 1.00 52.31 88 ARG A C 1
ATOM 658 O O . ARG A 1 88 ? 5.904 16.611 -0.498 1.00 52.31 88 ARG A O 1
ATOM 665 N N . TYR A 1 89 ? 3.684 16.886 -0.404 1.00 51.03 89 TYR A N 1
ATOM 666 C CA . TYR A 1 89 ? 3.696 18.329 -0.136 1.00 51.03 89 TYR A CA 1
ATOM 667 C C . TYR A 1 89 ? 3.559 18.711 1.343 1.00 51.03 89 TYR A C 1
ATOM 669 O O . TYR A 1 89 ? 3.644 19.894 1.676 1.00 51.03 89 TYR A O 1
ATOM 677 N N . VAL A 1 90 ? 3.365 17.742 2.243 1.00 57.81 90 VAL A N 1
ATOM 678 C CA . VAL A 1 90 ? 3.296 17.992 3.687 1.00 57.81 90 VAL A CA 1
ATOM 679 C C . VAL A 1 90 ? 4.433 17.239 4.364 1.00 57.81 90 VAL A C 1
ATOM 681 O O . VAL A 1 90 ? 4.457 16.019 4.313 1.00 57.81 90 VAL A O 1
ATOM 684 N N . ASN A 1 91 ? 5.354 17.986 4.983 1.00 58.47 91 ASN A N 1
ATOM 685 C CA . ASN A 1 91 ? 6.622 17.567 5.604 1.00 58.47 91 ASN A CA 1
ATOM 686 C C . ASN A 1 91 ? 6.503 16.427 6.648 1.00 58.47 91 ASN A C 1
ATOM 688 O O . ASN A 1 91 ? 6.752 16.635 7.835 1.00 58.47 91 ASN A O 1
ATOM 692 N N . GLY A 1 92 ? 6.112 15.223 6.236 1.00 65.12 92 GLY A N 1
ATOM 693 C CA . GLY A 1 92 ? 6.317 14.004 7.006 1.00 65.12 92 GLY A CA 1
ATOM 694 C C . GLY A 1 92 ? 7.797 13.632 6.990 1.00 65.12 92 GLY A C 1
ATOM 695 O O . GLY A 1 92 ? 8.476 13.824 5.982 1.00 65.12 92 GLY A O 1
ATOM 696 N N . LEU A 1 93 ? 8.303 13.086 8.097 1.00 74.75 93 LEU A N 1
ATOM 697 C CA . LEU A 1 93 ? 9.700 12.640 8.213 1.00 74.75 93 LEU A CA 1
ATOM 698 C C . LEU A 1 93 ? 10.070 11.568 7.170 1.00 74.75 93 LEU A C 1
ATOM 700 O O . LEU A 1 93 ? 11.235 11.414 6.817 1.00 74.75 93 LEU A O 1
ATOM 704 N N . ASN A 1 94 ? 9.067 10.851 6.667 1.00 80.94 94 ASN A N 1
ATOM 705 C CA . ASN A 1 94 ? 9.174 9.738 5.731 1.00 80.94 94 ASN A CA 1
ATOM 706 C C . ASN A 1 94 ? 9.044 10.129 4.247 1.00 80.94 94 ASN A C 1
ATOM 708 O O . ASN A 1 94 ? 9.126 9.254 3.382 1.00 80.94 94 ASN A O 1
ATOM 712 N N . GLY A 1 95 ? 8.834 11.414 3.934 1.00 81.25 95 GLY A N 1
ATOM 713 C CA . GLY A 1 95 ? 8.563 11.858 2.566 1.00 81.25 95 GLY A CA 1
ATOM 714 C C . GLY A 1 95 ? 7.329 11.156 1.990 1.00 81.25 95 GLY A C 1
ATOM 715 O O . GLY A 1 95 ? 6.229 11.325 2.501 1.00 81.25 95 GLY A O 1
ATOM 716 N N . GLU A 1 96 ? 7.529 10.353 0.946 1.00 80.56 96 GLU A N 1
ATOM 717 C CA . GLU A 1 96 ? 6.478 9.627 0.210 1.00 80.56 96 GLU A CA 1
ATOM 718 C C . GLU A 1 96 ? 6.520 8.099 0.413 1.00 80.56 96 GLU A C 1
ATOM 720 O O . GLU A 1 96 ? 5.826 7.353 -0.278 1.00 80.56 96 GLU A O 1
ATOM 725 N N . PHE A 1 97 ? 7.322 7.612 1.367 1.00 86.12 97 PHE A N 1
ATOM 726 C CA . PHE A 1 97 ? 7.543 6.179 1.581 1.00 86.12 97 PHE A CA 1
ATOM 727 C C . PHE A 1 97 ? 6.970 5.693 2.909 1.00 86.12 97 PHE A C 1
ATOM 729 O O . PHE A 1 97 ? 6.919 6.426 3.894 1.00 86.12 97 PHE A O 1
ATOM 736 N N . LEU A 1 98 ? 6.557 4.428 2.938 1.00 89.00 98 LEU A N 1
ATOM 737 C CA . LEU A 1 98 ? 6.177 3.721 4.159 1.00 89.00 98 LEU A CA 1
ATOM 738 C C . LEU A 1 98 ? 6.968 2.424 4.275 1.00 89.00 98 LEU A C 1
ATOM 740 O O . LEU A 1 98 ? 7.406 1.853 3.270 1.00 89.00 98 LEU A O 1
ATOM 744 N N . ASP A 1 99 ? 7.118 1.933 5.499 1.00 88.56 99 ASP A N 1
ATOM 745 C CA . ASP A 1 99 ? 7.553 0.562 5.704 1.00 88.56 99 ASP A CA 1
ATOM 746 C C . ASP A 1 99 ? 6.436 -0.453 5.378 1.00 88.56 99 ASP A C 1
ATOM 748 O O . ASP A 1 99 ? 5.277 -0.115 5.113 1.00 88.56 99 ASP A O 1
ATOM 752 N N . VAL A 1 100 ? 6.807 -1.734 5.344 1.00 89.56 100 VAL A N 1
ATOM 753 C CA . VAL A 1 100 ? 5.878 -2.827 5.017 1.00 89.56 100 VAL A CA 1
ATOM 754 C C . VAL A 1 100 ? 4.790 -2.976 6.082 1.00 89.56 100 VAL A C 1
ATOM 756 O O . VAL A 1 100 ? 3.656 -3.310 5.742 1.00 89.56 100 VAL A O 1
ATOM 759 N N . LYS A 1 101 ? 5.099 -2.718 7.357 1.00 90.06 101 LYS A N 1
ATOM 760 C CA . LYS A 1 101 ? 4.142 -2.890 8.455 1.00 90.06 101 LYS A CA 1
ATOM 761 C C . LYS A 1 101 ? 3.102 -1.775 8.438 1.00 90.06 101 LYS A C 1
ATOM 763 O O . LYS A 1 101 ? 1.917 -2.075 8.380 1.00 90.06 101 LYS A O 1
ATOM 768 N N . ALA A 1 102 ? 3.531 -0.522 8.372 1.00 90.50 102 ALA A N 1
ATOM 769 C CA . ALA A 1 102 ? 2.685 0.654 8.229 1.00 90.50 102 ALA A CA 1
ATOM 770 C C . ALA A 1 102 ? 1.702 0.512 7.063 1.00 90.50 102 ALA A C 1
ATOM 772 O O . ALA A 1 102 ? 0.534 0.873 7.188 1.00 90.50 102 ALA A O 1
ATOM 773 N N . ARG A 1 103 ? 2.147 -0.063 5.938 1.00 90.88 103 ARG A N 1
ATOM 774 C CA . ARG A 1 103 ? 1.291 -0.264 4.767 1.00 90.88 103 ARG A CA 1
ATOM 775 C C . ARG A 1 103 ? 0.316 -1.433 4.913 1.00 90.88 103 ARG A C 1
ATOM 777 O O . ARG A 1 103 ? -0.883 -1.249 4.725 1.00 90.88 103 ARG A O 1
ATOM 784 N N . PHE A 1 104 ? 0.809 -2.634 5.211 1.00 91.50 104 PHE A N 1
ATOM 785 C CA . PHE A 1 104 ? 0.017 -3.864 5.060 1.00 91.50 104 PHE A CA 1
ATOM 786 C C . PHE A 1 104 ? -0.541 -4.418 6.366 1.00 91.50 104 PHE A C 1
ATOM 788 O O . PHE A 1 104 ? -1.484 -5.199 6.336 1.00 91.50 104 PHE A O 1
ATOM 795 N N . ALA A 1 105 ? -0.016 -4.021 7.524 1.00 91.44 105 ALA A N 1
ATOM 796 C CA . ALA A 1 105 ? -0.438 -4.625 8.783 1.00 91.44 105 ALA A CA 1
ATOM 797 C C . ALA A 1 105 ? -1.837 -4.182 9.237 1.00 91.44 105 ALA A C 1
ATOM 799 O O . ALA A 1 105 ? -2.311 -4.706 10.235 1.00 91.44 105 ALA A O 1
ATOM 800 N N . HIS A 1 106 ? -2.510 -3.272 8.520 1.00 91.38 106 HIS A N 1
ATOM 801 C CA . HIS A 1 106 ? -3.788 -2.662 8.898 1.00 91.38 106 HIS A CA 1
ATOM 802 C C . HIS A 1 106 ? -4.977 -3.639 8.992 1.00 91.38 106 HIS A C 1
ATOM 804 O O . HIS A 1 106 ? -5.957 -3.321 9.669 1.00 91.38 106 HIS A O 1
ATOM 810 N N . GLU A 1 107 ? -4.903 -4.835 8.396 1.00 90.94 107 GLU A N 1
ATOM 811 C CA . GLU A 1 107 ? -5.973 -5.848 8.466 1.00 90.94 107 GLU A CA 1
ATOM 812 C C . GLU A 1 107 ? -6.332 -6.240 9.906 1.00 90.94 107 GLU A C 1
ATOM 814 O O . GLU A 1 107 ? -7.496 -6.507 10.211 1.00 90.94 107 GLU A O 1
ATOM 819 N N . PHE A 1 108 ? -5.361 -6.188 10.828 1.00 90.56 108 PHE A N 1
ATOM 820 C CA . PHE A 1 108 ? -5.585 -6.493 12.245 1.00 90.56 108 PHE A CA 1
ATOM 821 C C . PHE A 1 108 ? -6.660 -5.607 12.898 1.00 90.56 108 PHE A C 1
ATOM 823 O O . PHE A 1 108 ? -7.296 -6.025 13.867 1.00 90.56 108 PHE A O 1
ATOM 830 N N . VAL A 1 109 ? -6.881 -4.390 12.381 1.00 91.75 109 VAL A N 1
ATOM 831 C CA . VAL A 1 109 ? -7.893 -3.460 12.903 1.00 91.75 109 VAL A CA 1
ATOM 832 C C . VAL A 1 109 ? -9.297 -4.020 12.694 1.00 91.75 109 VAL A C 1
ATOM 834 O O . VAL A 1 109 ? -10.157 -3.857 13.559 1.00 91.75 109 VAL A O 1
ATOM 837 N N . ASN A 1 110 ? -9.513 -4.704 11.571 1.00 91.56 110 ASN A N 1
ATOM 838 C CA . ASN A 1 110 ? -10.805 -5.265 11.193 1.00 91.56 110 ASN A CA 1
ATOM 839 C C . ASN A 1 110 ? -10.944 -6.751 11.547 1.00 91.56 110 ASN A C 1
ATOM 841 O O . ASN A 1 110 ? -11.985 -7.335 11.251 1.00 91.56 110 ASN A O 1
ATOM 845 N N . HIS A 1 111 ? -9.914 -7.367 12.130 1.00 91.38 111 HIS A N 1
ATOM 846 C CA . HIS A 1 111 ? -9.884 -8.803 12.376 1.00 91.38 111 HIS A CA 1
ATOM 847 C C . HIS A 1 111 ? -10.993 -9.236 13.345 1.00 91.38 111 HIS A C 1
ATOM 849 O O . HIS A 1 111 ? -11.263 -8.562 14.343 1.00 91.38 111 HIS A O 1
ATOM 855 N N . ASP A 1 112 ? -11.615 -10.385 13.081 1.00 87.94 112 ASP A N 1
ATOM 856 C CA . ASP A 1 112 ? -12.739 -10.870 13.888 1.00 87.94 112 ASP A CA 1
ATOM 857 C C . ASP A 1 112 ? -12.333 -11.213 15.324 1.00 87.94 112 ASP A C 1
ATOM 859 O O . ASP A 1 112 ? -13.100 -10.935 16.245 1.00 87.94 112 ASP A O 1
ATOM 863 N N . ASP A 1 113 ? -11.097 -11.688 15.517 1.00 88.75 113 ASP A N 1
ATOM 864 C CA . ASP A 1 113 ? -10.512 -11.957 16.842 1.00 88.75 113 ASP A CA 1
ATOM 865 C C . ASP A 1 113 ? -10.143 -10.698 17.650 1.00 88.75 113 ASP A C 1
ATOM 867 O O . ASP A 1 113 ? -9.504 -10.769 18.707 1.00 88.75 113 ASP A O 1
ATOM 871 N N . ARG A 1 114 ? -10.495 -9.507 17.160 1.00 87.38 114 ARG A N 1
ATOM 872 C CA . ARG A 1 114 ? -10.324 -8.284 17.936 1.00 87.38 114 ARG A CA 1
ATOM 873 C C . ARG A 1 114 ? -11.282 -8.327 19.120 1.00 87.38 114 ARG A C 1
ATOM 875 O O . ARG A 1 114 ? -12.480 -8.482 18.934 1.00 87.38 114 ARG A O 1
ATOM 882 N N . ILE A 1 115 ? -10.759 -8.116 20.323 1.00 88.62 115 ILE A N 1
ATOM 883 C CA . ILE A 1 115 ? -11.571 -8.038 21.544 1.00 88.62 115 ILE A CA 1
ATOM 884 C C . ILE A 1 115 ? -12.532 -6.851 21.409 1.00 88.62 115 ILE A C 1
ATOM 886 O O . ILE A 1 115 ? -12.088 -5.705 21.287 1.00 88.62 115 ILE A O 1
ATOM 890 N N . LYS A 1 116 ? -13.842 -7.125 21.397 1.00 85.38 116 LYS A N 1
ATOM 891 C CA . LYS A 1 116 ? -14.881 -6.088 21.220 1.00 85.38 116 LYS A CA 1
ATOM 892 C C . LYS A 1 116 ? -15.474 -5.634 22.548 1.00 85.38 116 LYS A C 1
ATOM 894 O O . LYS A 1 116 ? -15.751 -4.451 22.706 1.00 85.38 116 LYS A O 1
ATOM 899 N N . ASN A 1 117 ? -15.633 -6.560 23.491 1.00 84.06 117 ASN A N 1
ATOM 900 C CA . ASN A 1 117 ? -16.262 -6.332 24.790 1.00 84.06 117 ASN A CA 1
ATOM 901 C C . ASN A 1 117 ? -15.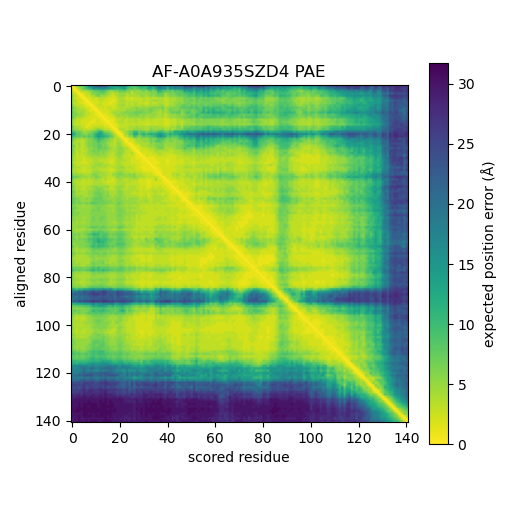494 -7.073 25.895 1.00 84.06 117 ASN A C 1
ATOM 903 O O . ASN A 1 117 ? -14.726 -7.990 25.611 1.00 84.06 117 ASN A O 1
ATOM 907 N N . ALA A 1 118 ? -15.720 -6.696 27.155 1.00 78.50 118 ALA A N 1
ATOM 908 C CA . ALA A 1 118 ? -15.067 -7.327 28.307 1.00 78.50 118 ALA A CA 1
ATOM 909 C C . ALA A 1 118 ? -15.423 -8.821 28.472 1.00 78.50 118 ALA A C 1
ATOM 911 O O . ALA A 1 118 ? -14.602 -9.586 28.968 1.00 78.50 118 ALA A O 1
ATOM 912 N N . ASP A 1 119 ? -16.604 -9.235 28.003 1.00 77.12 119 ASP A N 1
ATOM 913 C CA . ASP A 1 119 ? -17.103 -10.616 28.105 1.00 77.12 119 ASP A CA 1
ATOM 914 C C . ASP A 1 119 ? -16.687 -11.512 26.920 1.00 77.12 119 ASP A C 1
ATOM 916 O O . ASP A 1 119 ? -17.181 -12.630 26.769 1.00 77.12 119 ASP A O 1
ATOM 920 N N . ASP A 1 120 ? -15.819 -11.020 26.030 1.00 76.75 120 ASP A N 1
ATOM 921 C CA . ASP A 1 120 ? -15.393 -11.754 24.839 1.00 76.75 120 ASP A CA 1
ATOM 922 C C . ASP A 1 120 ? -14.615 -13.031 25.234 1.00 76.75 120 ASP A C 1
ATOM 924 O O . ASP A 1 120 ? -13.632 -12.944 25.974 1.00 76.75 120 ASP A O 1
ATOM 928 N N . PRO A 1 121 ? -14.981 -14.230 24.744 1.00 72.06 121 PRO A N 1
ATOM 929 C CA . PRO A 1 121 ? -14.268 -15.468 25.067 1.00 72.06 121 PRO A CA 1
ATOM 930 C C . PRO A 1 121 ? -12.776 -15.439 24.685 1.00 72.06 121 PRO A C 1
ATOM 932 O O . PRO A 1 121 ? -11.977 -16.181 25.265 1.00 72.06 121 PRO A O 1
ATOM 935 N N . LEU A 1 122 ? -12.367 -14.580 23.747 1.00 69.12 122 LEU A N 1
ATOM 936 C CA . LEU A 1 122 ? -10.958 -14.356 23.418 1.00 69.12 122 LEU A CA 1
ATOM 937 C C . LEU A 1 122 ? -10.197 -13.613 24.522 1.00 69.12 122 LEU A C 1
ATOM 939 O O . LEU A 1 122 ? -8.993 -13.824 24.672 1.00 69.12 122 LEU A O 1
ATOM 943 N N . PHE A 1 123 ? -10.880 -12.794 25.324 1.00 67.50 123 PHE A N 1
ATOM 944 C CA . PHE A 1 123 ? -10.297 -12.111 26.478 1.00 67.50 123 PHE A CA 1
ATOM 945 C C . PHE A 1 123 ? -9.827 -13.119 27.536 1.00 67.50 123 PHE A C 1
ATOM 947 O O . PHE A 1 123 ? -8.674 -13.075 27.971 1.00 67.50 123 PHE A O 1
ATOM 954 N N . GLU A 1 124 ? -10.669 -14.099 27.873 1.00 66.50 124 GLU A N 1
ATOM 955 C CA . GLU A 1 124 ? -10.330 -15.156 28.835 1.00 66.50 124 GLU A CA 1
ATOM 956 C C . GLU A 1 124 ? -9.287 -16.144 28.283 1.00 66.50 124 GLU A C 1
ATOM 958 O O . GLU A 1 124 ? -8.360 -16.536 28.996 1.00 66.50 124 GLU A O 1
ATOM 963 N N . ARG A 1 125 ? -9.343 -16.484 26.984 1.00 63.06 125 ARG A N 1
ATOM 964 C CA . ARG A 1 125 ? -8.299 -17.302 26.331 1.00 63.06 125 ARG A CA 1
ATOM 965 C C . ARG A 1 125 ? -6.930 -16.621 26.344 1.00 63.06 125 ARG A C 1
ATOM 967 O O . ARG A 1 125 ? -5.916 -17.296 26.522 1.00 63.06 125 ARG A O 1
ATOM 974 N N . ARG A 1 126 ? -6.875 -15.291 26.192 1.00 60.06 126 ARG A N 1
ATOM 975 C CA . ARG A 1 126 ? -5.618 -14.538 26.310 1.00 60.06 126 ARG A CA 1
ATOM 976 C C . ARG A 1 126 ? -5.097 -14.511 27.741 1.00 60.06 126 ARG A C 1
ATOM 978 O O . ARG A 1 126 ? -3.897 -14.697 27.901 1.00 60.06 126 ARG A O 1
ATOM 985 N N . LYS A 1 127 ? -5.959 -14.366 28.760 1.00 57.00 127 LYS A N 1
ATOM 986 C CA . LYS A 1 127 ? -5.540 -14.490 30.170 1.00 57.00 127 LYS A CA 1
ATOM 987 C C . LYS A 1 127 ? -4.913 -15.855 30.454 1.00 57.00 127 LYS A C 1
ATOM 989 O O . LYS A 1 127 ? -3.832 -15.912 31.037 1.00 57.00 127 LYS A O 1
ATOM 994 N N . ALA A 1 128 ? -5.553 -16.931 29.990 1.00 58.25 128 ALA A N 1
ATOM 995 C CA . ALA A 1 128 ? -5.054 -18.295 30.161 1.00 58.25 128 ALA A CA 1
ATOM 996 C C . ALA A 1 128 ? -3.679 -18.501 29.495 1.00 58.25 128 ALA A C 1
ATOM 998 O O . ALA A 1 128 ? -2.789 -19.083 30.105 1.00 58.25 128 ALA A O 1
ATOM 999 N N . ASN A 1 129 ? -3.471 -17.948 28.294 1.00 54.59 129 ASN A N 1
ATOM 1000 C CA . ASN A 1 129 ? -2.193 -18.045 27.576 1.00 54.59 129 ASN A CA 1
ATOM 1001 C C . ASN A 1 129 ? -1.116 -17.060 28.075 1.00 54.59 129 ASN A C 1
ATOM 1003 O O . ASN A 1 129 ? 0.071 -17.324 27.916 1.00 54.59 129 ASN A O 1
ATOM 1007 N N . SER A 1 130 ? -1.490 -15.937 28.698 1.00 56.09 130 SER A N 1
ATOM 1008 C CA . SER A 1 130 ? -0.540 -15.026 29.358 1.00 56.09 130 SER A CA 1
ATOM 1009 C C . SER A 1 130 ? -0.050 -15.538 30.718 1.00 56.09 130 SER A C 1
ATOM 1011 O O . SER A 1 130 ? 0.925 -15.014 31.248 1.00 56.09 130 SER A O 1
ATOM 1013 N N . GLY A 1 131 ? -0.698 -16.572 31.269 1.00 46.06 131 GLY A N 1
ATOM 1014 C CA . GLY A 1 131 ? -0.298 -17.226 32.517 1.00 46.06 131 GLY A CA 1
ATOM 1015 C C . GLY A 1 131 ? 0.959 -18.097 32.411 1.00 46.06 131 GLY A C 1
ATOM 1016 O O . GLY A 1 131 ? 1.504 -18.474 33.444 1.00 46.06 131 GLY A O 1
ATOM 1017 N N . ASP A 1 132 ? 1.451 -18.382 31.199 1.00 45.50 132 ASP A N 1
ATOM 1018 C CA . ASP A 1 132 ? 2.611 -19.264 30.972 1.00 45.50 132 ASP A CA 1
ATOM 1019 C C . ASP A 1 132 ? 3.932 -18.502 30.716 1.00 45.50 132 ASP A C 1
ATOM 1021 O O . ASP A 1 132 ? 4.994 -19.100 30.568 1.00 45.50 132 ASP A O 1
ATOM 1025 N N . LEU A 1 133 ? 3.901 -17.162 30.742 1.00 47.66 133 LEU A N 1
ATOM 1026 C CA . LEU A 1 133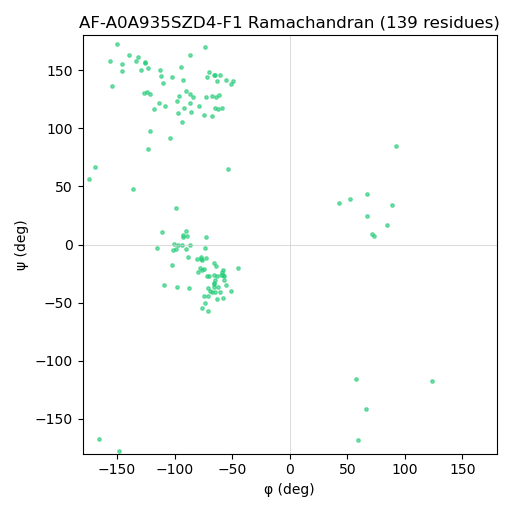 ? 5.103 -16.310 30.831 1.00 47.66 133 LEU A CA 1
ATOM 1027 C C . LEU A 1 133 ? 5.495 -16.000 32.292 1.00 47.66 133 LEU A C 1
ATOM 1029 O O . LEU A 1 133 ? 6.357 -15.165 32.551 1.00 47.66 133 LEU A O 1
ATOM 1033 N N . GLY A 1 134 ? 4.881 -16.698 33.252 1.00 40.53 134 GLY A N 1
ATOM 1034 C CA . GLY A 1 134 ? 5.077 -16.549 34.695 1.00 40.53 134 GLY A CA 1
ATOM 1035 C C . GLY A 1 134 ? 6.029 -17.564 35.341 1.00 40.53 134 GLY A C 1
ATOM 1036 O O . GLY A 1 134 ? 5.832 -17.915 36.502 1.00 40.53 134 GLY A O 1
ATOM 1037 N N . ARG A 1 135 ? 7.058 -18.054 34.635 1.00 41.31 135 ARG A N 1
ATOM 1038 C CA . ARG A 1 135 ? 8.230 -18.689 35.275 1.00 41.31 135 ARG A CA 1
ATOM 1039 C C . ARG A 1 135 ? 9.507 -17.984 34.851 1.00 41.31 135 ARG A C 1
ATOM 1041 O O . ARG A 1 135 ? 10.221 -18.421 33.957 1.00 41.31 135 ARG A O 1
ATOM 1048 N N . GLY A 1 136 ? 9.766 -16.883 35.535 1.00 37.75 136 GLY A N 1
ATOM 1049 C CA . GLY A 1 136 ? 10.973 -16.087 35.405 1.00 37.75 1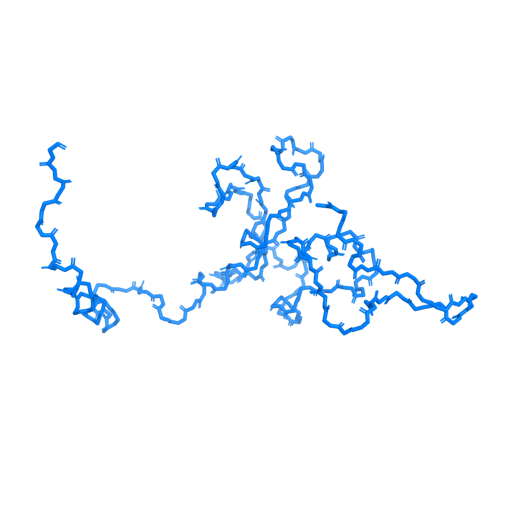36 GLY A CA 1
ATOM 1050 C C . GLY A 1 136 ? 10.969 -14.975 36.440 1.00 37.75 136 GLY A C 1
ATOM 1051 O O . GLY A 1 136 ? 11.026 -13.805 36.083 1.00 37.75 136 GLY A O 1
ATOM 1052 N N . ASP A 1 137 ? 10.843 -15.344 37.717 1.00 48.88 137 ASP A N 1
ATOM 1053 C CA . ASP A 1 137 ? 11.357 -14.503 38.796 1.00 48.88 137 ASP A CA 1
ATOM 1054 C C . ASP A 1 137 ? 12.806 -14.105 38.463 1.00 48.88 137 ASP A C 1
ATOM 1056 O O . ASP A 1 137 ? 13.583 -14.951 38.022 1.00 48.88 137 ASP A O 1
ATOM 1060 N N . GLN A 1 138 ? 13.153 -12.848 38.768 1.00 51.78 138 GLN A N 1
ATOM 1061 C CA . GLN A 1 138 ? 14.467 -12.186 38.646 1.00 51.78 138 GLN A CA 1
ATOM 1062 C C . GLN A 1 138 ? 14.737 -11.439 37.333 1.00 51.78 138 GLN A C 1
ATOM 1064 O O . GLN A 1 138 ? 15.424 -11.948 36.461 1.00 51.78 138 GLN A O 1
ATOM 1069 N N . ILE A 1 139 ? 14.294 -10.178 37.259 1.00 42.19 139 ILE A N 1
ATOM 1070 C CA . ILE A 1 139 ? 15.125 -9.015 36.869 1.00 42.19 139 ILE A CA 1
ATOM 1071 C C . ILE A 1 139 ? 14.352 -7.710 37.153 1.00 42.19 139 ILE A C 1
ATOM 1073 O O . ILE A 1 139 ? 13.952 -6.965 36.264 1.00 42.19 139 ILE A O 1
ATOM 1077 N N . CYS A 1 140 ? 14.129 -7.430 38.435 1.00 38.31 140 CYS A N 1
ATOM 1078 C CA . CYS A 1 140 ? 14.085 -6.055 38.928 1.00 38.31 140 CYS A CA 1
ATOM 1079 C C . CYS A 1 140 ? 15.173 -5.944 39.996 1.00 38.31 140 CYS A C 1
ATOM 1081 O O . CYS A 1 140 ? 14.986 -6.376 41.133 1.00 38.31 140 CYS A O 1
ATOM 1083 N N . GLY A 1 141 ? 16.319 -5.429 39.561 1.00 35.72 141 GLY A N 1
ATOM 1084 C CA . GLY A 1 141 ? 17.521 -5.091 40.312 1.00 35.72 141 GLY A CA 1
ATOM 1085 C C . GLY A 1 141 ? 18.383 -4.213 39.423 1.00 35.72 141 GLY A C 1
ATOM 1086 O O . GLY A 1 141 ? 18.495 -4.569 38.228 1.00 35.72 141 GLY A O 1
#

Foldseek 3Di:
DPPPQWDFDDDDPPTDIHGPPDDRDDQFCVVVCVVDPPNPDDDPQLPPVDDQVQWDWDWAFDPVDPQGFIWIFTDDPRATRWIFHPDQPDDGVQRRGDGPCRTPVRVVVVDPLPDDDPPDPSNVVVVVVVVVVPPDPDDPD

Solvent-accessible surface area (backbone atoms only — not comparable to full-atom values): 9040 Å² total; per-residue (Å²): 137,90,65,79,41,69,45,80,42,76,61,78,95,66,48,42,81,43,45,89,94,60,77,79,59,57,88,47,58,66,46,57,32,73,72,36,92,83,60,83,45,66,57,77,87,42,61,86,73,71,56,79,90,70,36,50,74,47,77,50,67,43,84,80,55,96,75,50,36,35,32,27,38,29,27,50,96,94,38,76,60,50,44,45,48,30,60,82,88,53,95,34,84,40,47,68,48,57,56,50,56,63,39,64,55,56,61,63,79,71,38,84,88,49,81,83,54,91,83,33,71,67,52,58,53,47,54,63,63,60,59,73,75,72,83,67,87,84,88,89,127

Nearest PDB structures (foldseek):
  8esz-assembly1_S1  TM=8.994E-01  e=1.027E-07  Drosophila melanogaster
  6zjy-assembly1_3  TM=9.328E-01  e=2.587E-07  Thermus thermophilus
  6zjn-assembly1_3  TM=9.207E-01  e=7.372E-07  Thermus thermophilus
  4hea-assembly1_3  TM=9.077E-01  e=1.975E-06  Thermus thermophilus HB8
  3i9v-assembly1_3  TM=9.407E-01  e=5.293E-06  Thermus thermophilus HB8

Radius of gyration: 20.16 Å; Cα contacts (8 Å, |Δi|>4): 170; chains: 1; bounding box: 36×38×68 Å

Sequence (141 aa):
MGEDAIEAGNRGVNTVIGTYGGWLNCSQCGNCIEVCPTGTLLDGVYRHETRPWELEQTVTTDVYGSDGMQLSIGSRAGKVHRVVARDRYVNGLNGEFLDVKARFAHEFVNHDDRIKNADDPLFERRKANSGDLGRGDQICG

pLDDT: mean 81.22, std 15.22, range [35.72, 95.56]

Mean predicted aligned error: 9.98 Å

Secondary structure (DSSP, 8-state):
-----SEEES-GGG-EEE-TTSS---TTTHHHHHT-TTSSS--TTTTTT--GGGSEEEEEE-SSSSS--EEEEEEETTEEEEEEEPPTTS--TTTT---HHHHHGGGGGT-TTS--STT-HHHHHHHHHHGGG--------